Protein 4GVB (pdb70)

Foldseek 3Di:
DLCCCLVPVPQFFKKKFWAAPPVRHTDLVLLVCCARVNDPSWHQPSVVSIITHRPPCVVVSQVSSVVVVTGMDMDTD/DWAKKKFWFAPDDVTHGDQVLLVQLLVCPFDADVPVRIGTHNDGVRHDDPVSSQVSSVVRDNTGMDMGGDPVTD

Solvent-accessible surface area: 8112 Å² total; per-residue (Å²): 76,54,71,104,0,43,46,134,21,110,65,12,114,52,33,0,21,0,10,4,42,85,76,43,88,92,18,105,87,0,0,33,40,8,2,25,154,129,32,83,82,10,72,56,42,68,212,42,2,20,0,17,0,9,54,77,13,82,119,99,2,102,69,42,0,48,65,7,48,6,78,51,33,32,140,84,111,162,148,2,19,14,0,15,0,8,17,66,77,104,93,14,82,86,21,51,28,0,0,111,25,3,2,103,68,88,10,86,48,24,144,181,48,0,26,0,34,1,92,121,59,191,56,54,7,68,58,47,97,0,105,108,9,0,65,83,36,0,54,1,15,35,69,47,84,76,2,82,97,41,134

Structure (mmCIF, N/CA/C/O backbone):
data_4GVB
#
_entry.id   4GVB
#
_cell.length_a   44.419
_cell.length_b   44.419
_cell.length_c   155.648
_cell.angle_alpha   90.00
_cell.angle_beta   90.00
_cell.angle_gamma   120.00
#
_symmetry.space_group_name_H-M   'P 32 2 1'
#
loop_
_entity.id
_entity.type
_entity.pdbx_description
1 polymer 'KP6 killer toxin subunit alpha'
2 polymer 'KP6 killer toxin subunit beta'
3 water water
#
loop_
_atom_site.group_PDB
_atom_site.id
_atom_site.type_symbol
_atom_site.label_atom_id
_atom_site.label_alt_id
_atom_site.label_comp_id
_atom_site.label_asym_id
_atom_site.label_entity_id
_atom_site.label_seq_id
_atom_site.pdbx_PDB_ins_code
_atom_site.Cartn_x
_atom_site.Cartn_y
_atom_site.Cartn_z
_atom_site.occupancy
_atom_site.B_iso_or_equiv
_atom_site.auth_seq_id
_atom_site.auth_comp_id
_atom_site.auth_asym_id
_atom_site.auth_atom_id
_atom_site.pdbx_PDB_model_num
ATOM 1 N N . ASN A 1 1 ? 5.866 15.117 27.216 1.00 24.34 1 ASN A N 1
ATOM 2 C CA . ASN A 1 1 ? 5.776 15.906 28.454 1.00 20.84 1 ASN A CA 1
ATOM 3 C C . ASN A 1 1 ? 4.726 17.022 28.355 1.00 20.99 1 ASN A C 1
ATOM 4 O O . ASN A 1 1 ? 4.824 17.907 27.507 1.00 18.14 1 ASN A O 1
ATOM 9 N N . ASN A 1 2 ? 3.719 16.981 29.226 1.00 17.77 2 ASN A N 1
ATOM 10 C CA . ASN A 1 2 ? 2.588 17.892 29.109 1.00 17.00 2 ASN A CA 1
ATOM 11 C C . ASN A 1 2 ? 2.965 19.352 29.352 1.00 15.52 2 ASN A C 1
ATOM 12 O O . ASN A 1 2 ? 2.426 20.246 28.725 1.00 17.81 2 ASN A O 1
ATOM 17 N N . ALA A 1 3 ? 3.896 19.581 30.262 1.00 15.92 3 ALA A N 1
ATOM 18 C CA . ALA A 1 3 ? 4.284 20.929 30.649 1.00 15.25 3 ALA A CA 1
ATOM 19 C C . ALA A 1 3 ? 5.037 21.617 29.533 1.00 16.37 3 ALA A C 1
ATOM 20 O O . ALA A 1 3 ? 4.739 22.765 29.195 1.00 15.07 3 ALA A O 1
ATOM 22 N N . PHE A 1 4 ? 6.018 20.912 28.973 1.00 14.91 4 PHE A N 1
ATOM 23 C CA . PHE A 1 4 ? 6.801 21.455 27.868 1.00 13.86 4 PHE A CA 1
ATOM 24 C C . PHE A 1 4 ? 5.892 21.669 26.665 1.00 17.14 4 PHE A C 1
ATOM 25 O O . PHE A 1 4 ? 6.014 22.660 25.960 1.00 19.18 4 PHE A O 1
ATOM 33 N N . CYS A 1 5 ? 5.011 20.704 26.423 1.00 16.26 5 CYS A N 1
ATOM 34 C CA . CYS A 1 5 ? 4.143 20.755 25.245 1.00 14.64 5 CYS A CA 1
ATOM 35 C C . CYS A 1 5 ? 3.077 21.857 25.324 1.00 18.22 5 CYS A C 1
ATOM 36 O O . CYS A 1 5 ? 3.005 22.729 24.458 1.00 20.22 5 CYS A O 1
ATOM 39 N N . ALA A 1 6 ? 2.250 21.826 26.364 1.00 17.39 6 ALA A N 1
ATOM 40 C CA . ALA A 1 6 ? 1.219 22.854 26.526 1.00 16.47 6 ALA A CA 1
ATOM 41 C C . ALA A 1 6 ? 1.830 24.239 26.693 1.00 21.55 6 ALA A C 1
ATOM 42 O O . ALA A 1 6 ? 1.279 25.251 26.235 1.00 19.93 6 ALA A O 1
ATOM 44 N N . GLY A 1 7 ? 2.990 24.289 27.336 1.00 16.60 7 GLY A N 1
ATOM 45 C CA . GLY A 1 7 ? 3.615 25.555 27.657 1.00 19.47 7 GLY A CA 1
ATOM 46 C C . GLY A 1 7 ? 4.437 26.121 26.517 1.00 21.00 7 GLY A C 1
ATOM 47 O O . GLY A 1 7 ? 4.568 27.339 26.411 1.00 23.30 7 GLY A O 1
ATOM 48 N N . PHE A 1 8 ? 4.974 25.250 25.659 1.00 21.37 8 PHE A N 1
ATOM 49 C CA . PHE A 1 8 ? 5.975 25.678 24.673 1.00 20.45 8 PHE A CA 1
ATOM 50 C C . PHE A 1 8 ? 5.852 24.984 23.319 1.00 24.26 8 PHE A C 1
ATOM 51 O O . PHE A 1 8 ? 6.580 25.305 22.386 1.00 24.40 8 PHE A O 1
ATOM 59 N N . GLY A 1 9 ? 4.961 24.007 23.218 1.00 20.49 9 GLY A N 1
ATOM 60 C CA . GLY A 1 9 ? 4.871 23.219 22.003 1.00 20.36 9 GLY A CA 1
ATOM 61 C C . GLY A 1 9 ? 6.157 22.445 21.798 1.00 26.06 9 GLY A C 1
ATOM 62 O O . GLY A 1 9 ? 6.556 22.183 20.665 1.00 25.85 9 GLY A O 1
ATOM 63 N N . LEU A 1 10 ? 6.800 22.091 22.911 1.00 24.09 10 LEU A N 1
ATOM 64 C CA . LEU A 1 10 ? 8.018 21.284 22.897 1.00 24.37 10 LEU A CA 1
ATOM 65 C C . LEU A 1 10 ? 7.744 19.914 23.508 1.00 21.94 10 LEU A C 1
ATOM 66 O O . LEU A 1 10 ? 6.956 19.790 24.439 1.00 19.10 10 LEU A O 1
ATOM 71 N N . SER A 1 11 ? 8.396 18.879 22.988 1.00 20.90 11 SER A N 1
ATOM 72 C CA . SER A 1 11 ? 8.206 17.528 23.497 1.00 23.83 11 SER A CA 1
ATOM 73 C C . SER A 1 11 ? 6.761 17.057 23.364 1.00 23.49 11 SER A C 1
ATOM 74 O O . SER A 1 11 ? 6.302 16.248 24.155 1.00 22.20 11 SER A O 1
ATOM 77 N N . CYS A 1 12 ? 6.042 17.584 22.382 1.00 22.47 12 CYS A N 1
ATOM 78 C CA . CYS A 1 12 ? 4.750 17.021 22.037 1.00 21.43 12 CYS A CA 1
ATOM 79 C C . CYS A 1 12 ? 4.977 15.707 21.302 1.00 25.62 12 CYS A C 1
ATOM 80 O O . CYS A 1 12 ? 6.091 15.425 20.841 1.00 22.05 12 CYS A O 1
ATOM 83 N N . LYS A 1 13 ? 3.934 14.892 21.216 1.00 20.00 13 LYS A N 1
ATOM 84 C CA . LYS A 1 13 ? 4.036 13.602 20.555 1.00 23.17 13 LYS A CA 1
ATOM 85 C C . LYS A 1 13 ? 3.169 13.530 19.305 1.00 28.69 13 LYS A C 1
ATOM 86 O O . LYS A 1 13 ? 3.429 12.742 18.404 1.00 31.08 13 LYS A O 1
ATOM 92 N N . TRP A 1 14 ? 2.142 14.367 19.258 1.00 22.69 14 TRP A N 1
ATOM 93 C CA . TRP A 1 14 ? 1.209 14.359 18.144 1.00 24.32 14 TRP A CA 1
ATOM 94 C C . TRP A 1 14 ? 0.939 15.779 17.668 1.00 24.34 14 TRP A C 1
ATOM 95 O O . TRP A 1 14 ? 0.971 16.734 18.458 1.00 17.89 14 TRP A O 1
ATOM 106 N N . GLU A 1 15 ? 0.685 15.916 16.368 1.00 24.00 15 GLU A N 1
ATOM 107 C CA . GLU A 1 15 ? 0.351 17.195 15.771 1.00 22.76 15 GLU A CA 1
ATOM 108 C C . GLU A 1 15 ? -0.799 16.955 14.808 1.00 26.98 15 GLU A C 1
ATOM 109 O O . GLU A 1 15 ? -0.591 16.361 13.753 1.00 26.67 15 GLU A O 1
ATOM 115 N N . CYS A 1 16 ? -2.005 17.398 15.169 1.00 22.33 16 CYS A N 1
ATOM 116 C CA . CYS A 1 16 ? -3.211 16.999 14.433 1.00 20.77 16 CYS A CA 1
ATOM 117 C C . CYS A 1 16 ? -4.005 18.200 13.937 1.00 18.48 16 CYS A C 1
ATOM 118 O O . CYS A 1 16 ? -3.871 19.296 14.467 1.00 20.27 16 CYS A O 1
ATOM 121 N N . TRP A 1 17 ? -4.830 17.984 12.913 1.00 21.50 17 TRP A N 1
ATOM 122 C CA . TRP A 1 17 ? -5.692 19.042 12.392 1.00 19.33 17 TRP A CA 1
ATOM 123 C C . TRP A 1 17 ? -6.928 18.504 11.682 1.00 20.59 17 TRP A C 1
ATOM 124 O O . TRP A 1 17 ? -6.940 17.376 11.178 1.00 21.29 17 TRP A O 1
ATOM 135 N N . CYS A 1 18 ? -7.966 19.335 11.632 1.00 19.48 18 CYS A N 1
ATOM 136 C CA . CYS A 1 18 ? -9.175 19.001 10.889 1.00 19.32 18 CYS A CA 1
ATOM 137 C C . CYS A 1 18 ? -8.952 19.212 9.388 1.00 22.14 18 CYS A C 1
ATOM 138 O O . CYS A 1 18 ? -8.281 20.151 8.993 1.00 24.36 18 CYS A O 1
ATOM 141 N N . THR A 1 19 ? -9.520 18.331 8.567 1.00 23.78 19 THR A N 1
ATOM 142 C CA . THR A 1 19 ? -9.421 18.453 7.115 1.00 25.05 19 THR A CA 1
ATOM 143 C C . THR A 1 19 ? -10.781 18.392 6.430 1.00 21.59 19 THR A C 1
ATOM 144 O O . THR A 1 19 ? -11.645 17.618 6.812 1.00 25.51 19 THR A O 1
ATOM 148 N N . ALA A 1 20 ? -10.971 19.237 5.429 1.00 25.71 20 ALA A N 1
ATOM 149 C CA . ALA A 1 20 ? -12.202 19.223 4.646 1.00 25.75 20 ALA A CA 1
ATOM 150 C C . ALA A 1 20 ? -12.286 17.916 3.880 1.00 29.22 20 ALA A C 1
ATOM 151 O O . ALA A 1 20 ? -11.304 17.487 3.268 1.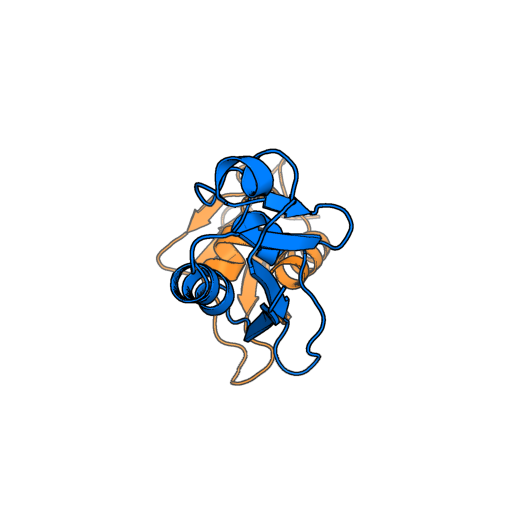00 33.93 20 ALA A O 1
ATOM 153 N N . HIS A 1 21 ? -13.436 17.254 3.927 1.00 24.61 21 HIS A N 1
ATOM 154 C CA . HIS A 1 21 ? -13.589 16.039 3.138 1.00 33.78 21 HIS A CA 1
ATOM 155 C C . HIS A 1 21 ? -13.444 16.375 1.642 1.00 34.53 21 HIS A C 1
ATOM 156 O O . HIS A 1 21 ? -13.675 17.512 1.230 1.00 32.32 21 HIS A O 1
ATOM 163 N N . GLY A 1 22 ? -13.030 15.398 0.840 1.00 37.86 22 GLY A N 1
ATOM 164 C CA . GLY A 1 22 ? -12.805 15.633 -0.576 1.00 36.19 22 GLY A CA 1
ATOM 165 C C . GLY A 1 22 ? -11.524 16.397 -0.875 1.00 41.31 22 GLY A C 1
ATOM 166 O O . GLY A 1 22 ? -10.548 15.816 -1.348 1.00 42.49 22 GLY A O 1
ATOM 167 N N . THR A 1 23 ? -11.521 17.700 -0.596 1.00 39.13 23 THR A N 1
ATOM 168 C CA . THR A 1 23 ? -10.359 18.544 -0.862 1.00 36.84 23 THR A CA 1
ATOM 169 C C . THR A 1 23 ? -9.158 18.217 0.017 1.00 38.08 23 THR A C 1
ATOM 170 O O . THR A 1 23 ? -8.012 18.405 -0.396 1.00 39.31 23 THR A O 1
ATOM 174 N N . GLY A 1 24 ? -9.420 17.752 1.235 1.00 35.05 24 GLY A N 1
ATOM 175 C CA . GLY A 1 24 ? -8.362 17.490 2.194 1.00 30.99 24 GLY A CA 1
ATOM 176 C C . GLY A 1 24 ? -7.723 18.774 2.667 1.00 30.39 24 GLY A C 1
ATOM 177 O O . GLY A 1 24 ? -6.710 18.760 3.365 1.00 31.87 24 GLY A O 1
ATOM 178 N N . ASN A 1 25 ? -8.308 19.898 2.283 1.00 29.98 25 ASN A N 1
ATOM 179 C CA . ASN A 1 25 ? -7.806 21.183 2.736 1.00 30.55 25 ASN A CA 1
ATOM 180 C C . ASN A 1 25 ? -7.828 21.273 4.259 1.00 30.50 25 ASN A C 1
ATOM 181 O O . ASN A 1 25 ? -8.756 20.773 4.915 1.00 28.34 25 ASN A O 1
ATOM 186 N N . GLU A 1 26 ? -6.803 21.906 4.822 1.00 28.40 26 GLU A N 1
ATOM 187 C CA . GLU A 1 26 ? -6.749 22.126 6.259 1.00 30.95 26 GLU A CA 1
ATOM 188 C C . GLU A 1 26 ? -7.781 23.177 6.677 1.00 24.01 26 GLU A C 1
ATOM 189 O O . GLU A 1 26 ? -7.993 24.162 5.974 1.00 28.97 26 GLU A O 1
ATOM 195 N N . LEU A 1 27 ? -8.431 22.963 7.818 1.00 25.12 27 LEU A N 1
ATOM 196 C CA . LEU A 1 27 ? -9.426 23.919 8.298 1.00 23.77 27 LEU A CA 1
ATOM 197 C C . LEU A 1 27 ? -9.045 24.480 9.665 1.00 27.75 27 LEU A C 1
ATOM 198 O O . LEU A 1 27 ? -9.469 23.961 10.708 1.00 23.51 27 LEU A O 1
ATOM 203 N N . ARG A 1 28 ? -8.267 25.560 9.651 1.00 25.31 28 ARG A N 1
ATOM 204 C CA . ARG A 1 28 ? -7.680 26.098 10.871 1.00 27.70 28 ARG A CA 1
ATOM 205 C C . ARG A 1 28 ? -8.719 26.548 11.899 1.00 25.34 28 ARG A C 1
ATOM 206 O O . ARG A 1 28 ? -8.522 26.353 13.096 1.00 20.67 28 ARG A O 1
ATOM 214 N N . TYR A 1 29 ? -9.822 27.130 11.438 1.00 25.37 29 TYR A N 1
ATOM 215 C CA . TYR A 1 29 ? -10.879 27.560 12.352 1.00 23.44 29 TYR A CA 1
ATOM 216 C C . TYR A 1 29 ? -11.500 26.388 13.102 1.00 19.58 29 TYR A C 1
ATOM 217 O O . TYR A 1 29 ? -11.872 26.513 14.265 1.00 23.38 29 TYR A O 1
ATOM 226 N N . ALA A 1 30 ? -11.628 25.256 12.426 1.00 18.55 30 ALA A N 1
ATOM 227 C CA . ALA A 1 30 ? -12.187 24.062 13.044 1.00 18.17 30 ALA A CA 1
ATOM 228 C C . ALA A 1 30 ? -11.167 23.453 14.014 1.00 20.64 30 ALA A C 1
ATOM 229 O O . ALA A 1 30 ? -11.508 23.025 15.119 1.00 15.95 30 ALA A O 1
ATOM 231 N N . THR A 1 31 ? -9.908 23.429 13.594 1.00 19.96 31 THR A N 1
ATOM 232 C CA . THR A 1 31 ? -8.827 22.962 14.463 1.00 18.98 31 THR A CA 1
ATOM 233 C C . THR A 1 31 ? -8.730 23.815 15.701 1.00 18.40 31 THR A C 1
ATOM 234 O O . THR A 1 31 ? -8.685 23.288 16.808 1.00 22.08 31 THR A O 1
ATOM 238 N N . ALA A 1 32 ? -8.680 25.133 15.518 1.00 16.76 32 ALA A N 1
ATOM 239 C CA . ALA A 1 32 ? -8.604 26.068 16.635 1.00 21.38 32 ALA A CA 1
ATOM 240 C C . ALA A 1 32 ? -9.688 25.818 17.668 1.00 19.62 32 ALA A C 1
ATOM 241 O O . ALA A 1 32 ? -9.419 25.858 18.857 1.00 17.05 32 ALA A O 1
ATOM 243 N N . ALA A 1 33 ? -10.916 25.601 17.200 1.00 18.37 33 ALA A N 1
ATOM 244 C CA . ALA A 1 33 ? -12.057 25.391 18.094 1.00 20.41 33 ALA A CA 1
ATOM 245 C C . ALA A 1 33 ? -11.964 24.121 18.925 1.00 17.46 33 ALA A C 1
ATOM 246 O O . ALA A 1 33 ? -12.701 23.951 19.912 1.00 17.27 33 ALA A O 1
ATOM 248 N N . GLY A 1 34 ? -11.086 23.213 18.501 1.00 15.19 34 GLY A N 1
ATOM 249 C CA . GLY A 1 34 ? -10.831 21.968 19.198 1.00 16.81 34 GLY A CA 1
ATOM 250 C C . GLY A 1 34 ? -9.484 21.937 19.905 1.00 15.12 34 GLY A C 1
ATOM 251 O O . GLY A 1 34 ? -9.019 20.876 20.283 1.00 16.08 34 GLY A O 1
ATOM 252 N N . CYS A 1 35 ? -8.885 23.099 20.129 1.00 15.72 35 CYS A N 1
ATOM 253 C CA . CYS A 1 35 ? -7.526 23.165 20.681 1.00 18.08 35 CYS A CA 1
ATOM 254 C C . CYS A 1 35 ? -7.317 24.308 21.684 1.00 19.69 35 CYS A C 1
ATOM 255 O O . CYS A 1 35 ? -8.179 25.170 21.870 1.00 20.43 35 CYS A O 1
ATOM 258 N N . GLY A 1 36 ? -6.156 24.316 22.328 1.00 16.58 36 GLY A N 1
ATOM 259 C CA . GLY A 1 36 ? -5.758 25.461 23.122 1.00 18.46 36 GLY A CA 1
ATOM 260 C C . GLY A 1 36 ? -6.605 25.551 24.361 1.00 20.43 36 GLY A C 1
ATOM 261 O O . GLY A 1 36 ? -6.651 24.599 25.138 1.00 16.75 36 GLY A O 1
ATOM 262 N N . ASP A 1 37 ? -7.267 26.691 24.551 1.00 23.68 37 ASP A N 1
ATOM 263 C CA . ASP A 1 37 ? -8.172 26.861 25.686 1.00 21.72 37 ASP A CA 1
ATOM 264 C C . ASP A 1 37 ? -9.234 25.758 25.704 1.00 21.58 37 ASP A C 1
ATOM 265 O O . ASP A 1 37 ? -9.808 25.452 26.751 1.00 21.86 37 ASP A O 1
ATOM 270 N N . HIS A 1 38 ? -9.496 25.160 24.544 1.00 21.76 38 HIS A N 1
ATOM 271 C CA . HIS A 1 38 ? -10.634 24.244 24.414 1.00 17.79 38 HIS A CA 1
ATOM 272 C C . HIS A 1 38 ? -10.263 22.811 24.713 1.00 18.20 38 HIS A C 1
ATOM 273 O O . HIS A 1 38 ? -11.137 21.956 24.859 1.00 19.83 38 HIS A O 1
ATOM 280 N N . LEU A 1 39 ? -8.963 22.538 24.802 1.00 17.57 39 LEU A N 1
ATOM 281 C CA . LEU A 1 39 ? -8.498 21.179 25.039 1.00 18.12 39 LEU A CA 1
ATOM 282 C C . LEU A 1 39 ? -7.352 21.193 26.042 1.00 19.61 39 LEU A C 1
ATOM 283 O O . LEU A 1 39 ? -6.237 21.629 25.742 1.00 15.84 39 LEU A O 1
ATOM 288 N N . SER A 1 40 ? -7.635 20.712 27.236 1.00 17.05 40 SER A N 1
ATOM 289 C CA . SER A 1 40 ? -6.635 20.690 28.304 1.00 21.24 40 SER A CA 1
ATOM 290 C C . SER A 1 40 ? -5.360 19.988 27.857 1.00 20.33 40 SER A C 1
ATOM 291 O O . SER A 1 40 ? -5.409 18.925 27.245 1.00 19.92 40 SER A O 1
ATOM 294 N N . LYS A 1 41 ? -4.222 20.610 28.158 1.00 23.00 41 LYS A N 1
ATOM 295 C CA . LYS A 1 41 ? -2.912 20.015 27.917 1.00 23.72 41 LYS A CA 1
ATOM 296 C C . LYS A 1 41 ? -2.469 20.179 26.465 1.00 19.63 41 LYS A C 1
ATOM 297 O O . LYS A 1 41 ? -1.371 19.772 26.096 1.00 18.68 41 LYS A O 1
ATOM 303 N N . SER A 1 42 ? -3.318 20.764 25.630 1.00 16.41 42 SER A N 1
ATOM 304 C CA . SER A 1 42 ? -2.959 20.913 24.228 1.00 16.07 42 SER A CA 1
ATOM 305 C C . SER A 1 42 ? -2.209 22.225 23.985 1.00 13.71 42 SER A C 1
ATOM 306 O O . SER A 1 42 ? -2.242 23.155 24.791 1.00 14.89 42 SER A O 1
ATOM 309 N N . TYR A 1 43 ? -1.532 22.286 22.851 1.00 16.74 43 TYR A N 1
ATOM 310 C CA . TYR A 1 43 ? -0.872 23.503 22.414 1.00 15.63 43 TYR A CA 1
ATOM 311 C C . TYR A 1 43 ? -1.386 23.844 21.024 1.00 19.80 43 TYR A C 1
ATOM 312 O O . TYR A 1 43 ? -1.275 23.022 20.105 1.00 20.23 43 TYR A O 1
ATOM 321 N N . TYR A 1 44 ? -1.970 25.033 20.868 1.00 21.55 44 TYR A N 1
ATOM 322 C CA . TYR A 1 44 ? -2.433 25.456 19.546 1.00 18.98 44 TYR A CA 1
ATOM 323 C C . TYR A 1 44 ? -1.398 26.306 18.804 1.00 22.09 44 TYR A C 1
ATOM 324 O O . TYR A 1 44 ? -1.193 27.475 19.119 1.00 23.74 44 TYR A O 1
ATOM 333 N N . ASP A 1 45 ? -0.766 25.701 17.812 1.00 21.30 45 ASP A N 1
ATOM 334 C CA . ASP A 1 45 ? 0.166 26.408 16.933 1.00 25.28 45 ASP A CA 1
ATOM 335 C C . ASP A 1 45 ? -0.638 27.258 15.956 1.00 26.51 45 ASP A C 1
ATOM 336 O O . ASP A 1 45 ? -1.013 26.777 14.893 1.00 28.01 45 ASP A O 1
ATOM 341 N N . ALA A 1 46 ? -0.907 28.513 16.316 1.00 24.19 46 ALA A N 1
ATOM 342 C CA . ALA A 1 46 ? -1.822 29.355 15.546 1.00 28.25 46 ALA A CA 1
ATOM 343 C C . ALA A 1 46 ? -1.283 29.641 14.151 1.00 39.32 46 ALA A C 1
ATOM 344 O O . ALA A 1 46 ? -2.045 29.931 13.222 1.00 37.12 46 ALA A O 1
ATOM 346 N N . ARG A 1 47 ? 0.035 29.552 14.015 1.00 37.41 47 ARG A N 1
ATOM 347 C CA . ARG A 1 47 ? 0.689 29.743 12.726 1.00 42.35 47 ARG A CA 1
ATOM 348 C C . ARG A 1 47 ? 0.306 28.632 11.747 1.00 40.38 47 ARG A C 1
ATOM 349 O O . ARG A 1 47 ? -0.405 28.871 10.762 1.00 40.11 47 ARG A O 1
ATOM 357 N N . ALA A 1 48 ? 0.772 27.418 12.017 1.00 36.69 48 ALA A N 1
ATOM 358 C CA . ALA A 1 48 ? 0.480 26.301 11.133 1.00 35.67 48 ALA A CA 1
ATOM 359 C C . ALA A 1 48 ? -0.982 25.887 11.246 1.00 33.82 48 ALA A C 1
ATOM 360 O O . ALA A 1 48 ? -1.461 25.077 10.459 1.00 30.64 48 ALA A O 1
ATOM 362 N N . GLY A 1 49 ? -1.676 26.453 12.228 1.00 32.05 49 GLY A N 1
ATOM 363 C CA . GLY A 1 49 ? -3.046 26.085 12.526 1.00 31.11 49 GLY A CA 1
ATOM 364 C C . GLY A 1 49 ? -3.218 24.616 12.883 1.00 28.62 49 GLY A C 1
ATOM 365 O O . GLY A 1 49 ? -4.185 23.999 12.446 1.00 24.99 49 GLY A O 1
ATOM 366 N N . HIS A 1 50 ? -2.286 24.066 13.669 1.00 25.18 50 HIS A N 1
ATOM 367 C CA . HIS A 1 50 ? -2.321 22.658 14.091 1.00 22.62 50 HIS A CA 1
ATOM 368 C C . HIS A 1 50 ? -2.473 22.535 15.608 1.00 21.02 50 HIS A C 1
ATOM 369 O O . HIS A 1 50 ? -2.182 23.488 16.344 1.00 20.21 50 HIS A O 1
ATOM 376 N N . CYS A 1 51 ? -2.937 21.371 16.064 1.00 17.69 51 CYS A N 1
ATOM 377 C CA . CYS A 1 51 ? -3.115 21.117 17.494 1.00 21.00 51 CYS A CA 1
ATOM 378 C C . CYS A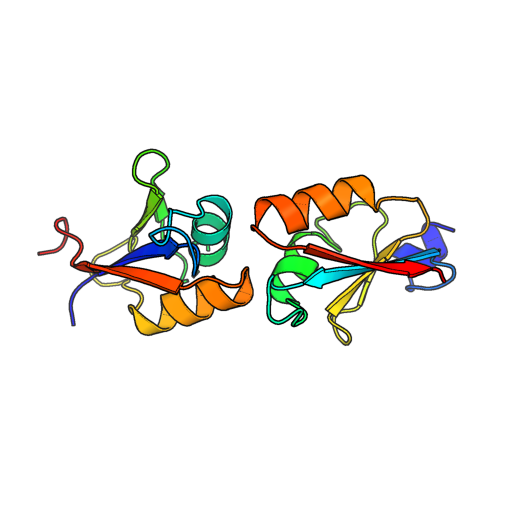 1 51 ? -2.146 20.054 17.983 1.00 18.84 51 CYS A C 1
ATOM 379 O O . CYS A 1 51 ? -2.159 18.923 17.502 1.00 17.98 51 CYS A O 1
ATOM 382 N N . LEU A 1 52 ? -1.336 20.427 18.968 1.00 19.74 52 LEU A N 1
ATOM 383 C CA . LEU A 1 52 ? -0.295 19.554 19.482 1.00 19.22 52 LEU A CA 1
ATOM 384 C C . LEU A 1 52 ? -0.622 19.087 20.896 1.00 19.85 52 LEU A C 1
ATOM 385 O O . LEU A 1 52 ? -1.273 19.796 21.658 1.00 16.54 52 LEU A O 1
ATOM 390 N N . PHE A 1 53 ? -0.203 17.868 21.220 1.00 18.33 53 PHE A N 1
ATOM 391 C CA . PHE A 1 53 ? -0.315 17.350 22.566 1.00 17.93 53 PHE A CA 1
ATOM 392 C C . PHE A 1 53 ? 0.652 16.189 22.841 1.00 18.23 53 PHE A C 1
ATOM 393 O O . PHE A 1 53 ? 1.121 15.492 21.921 1.00 20.54 53 PHE A O 1
ATOM 401 N N . SER A 1 54 ? 0.938 15.992 24.119 1.00 17.38 54 SER A N 1
ATOM 402 C CA . SER A 1 54 ? 1.827 14.915 24.541 1.00 18.66 54 SER A CA 1
ATOM 403 C C . SER A 1 54 ? 0.991 13.682 24.855 1.00 19.63 54 SER A C 1
ATOM 404 O O . SER A 1 54 ? 1.212 12.609 24.303 1.00 24.39 54 SER A O 1
ATOM 407 N N . ASP A 1 55 ? 0.016 13.833 25.742 1.00 21.25 55 ASP A N 1
ATOM 408 C CA . ASP A 1 55 ? -0.929 12.753 25.965 1.00 21.29 55 ASP A CA 1
ATOM 409 C C . ASP A 1 55 ? -1.636 12.463 24.639 1.00 22.57 55 ASP A C 1
ATOM 410 O O . ASP A 1 55 ? -1.756 13.339 23.784 1.00 17.34 55 ASP A O 1
ATOM 415 N N . ASP A 1 56 ? -2.094 11.233 24.463 1.00 20.64 56 ASP A N 1
ATOM 416 C CA . ASP A 1 56 ? -2.721 10.852 23.205 1.00 21.16 56 ASP A CA 1
ATOM 417 C C . ASP A 1 56 ? -4.176 11.302 23.171 1.00 19.65 56 ASP A C 1
ATOM 418 O O . ASP A 1 56 ? -5.077 10.550 23.539 1.00 22.38 56 ASP A O 1
ATOM 423 N N . LEU A 1 57 ? -4.397 12.532 22.728 1.00 20.79 57 LEU A N 1
ATOM 424 C CA . LEU A 1 57 ? -5.737 13.101 22.674 1.00 21.13 57 LEU A CA 1
ATOM 425 C C . LEU A 1 57 ? -6.343 12.960 21.276 1.00 18.65 57 LEU A C 1
ATOM 426 O O . LEU A 1 57 ? -7.316 13.644 20.939 1.00 17.63 57 LEU A O 1
ATOM 431 N N . ARG A 1 58 ? -5.761 12.087 20.459 1.00 20.93 58 ARG A N 1
ATOM 432 C CA . ARG A 1 58 ? -6.220 11.913 19.078 1.00 23.95 58 ARG A CA 1
ATOM 433 C C . ARG A 1 58 ? -7.706 11.555 18.972 1.00 22.34 58 ARG A C 1
ATOM 434 O O . ARG A 1 58 ? -8.439 12.087 18.118 1.00 21.03 58 ARG A O 1
ATOM 442 N N . ASN A 1 59 ? -8.163 10.648 19.822 1.00 20.18 59 ASN A N 1
ATOM 443 C CA . ASN A 1 59 ? -9.551 10.208 19.741 1.00 24.06 59 ASN A CA 1
ATOM 444 C C . ASN A 1 59 ? -10.511 11.342 20.051 1.00 24.02 59 ASN A C 1
ATOM 445 O O . ASN A 1 59 ? -11.492 11.559 19.331 1.00 23.48 59 ASN A O 1
ATOM 450 N N . GLN A 1 60 ? -10.242 12.041 21.151 1.00 21.80 60 GLN A N 1
ATOM 451 C CA . GLN A 1 60 ? -11.026 13.202 21.537 1.00 18.47 60 GLN A CA 1
ATOM 452 C C . GLN A 1 60 ? -11.021 14.242 20.421 1.00 18.80 60 GLN A C 1
ATOM 453 O O . GLN A 1 60 ? -12.075 14.714 20.002 1.00 17.98 60 GLN A O 1
ATOM 459 N N . PHE A 1 61 ? -9.836 14.608 19.937 1.00 17.93 61 PHE A N 1
ATOM 460 C CA . PHE A 1 61 ? -9.755 15.620 18.899 1.00 20.00 61 PHE A CA 1
ATOM 461 C C . PHE A 1 61 ? -10.532 15.179 17.662 1.00 18.03 61 PHE A C 1
ATOM 462 O O . PHE A 1 61 ? -11.212 15.986 17.001 1.00 18.82 61 PHE A O 1
ATOM 470 N N . TYR A 1 62 ? -10.451 13.889 17.361 1.00 17.50 62 TYR A N 1
ATOM 471 C CA . TYR A 1 62 ? -11.173 13.339 16.221 1.00 21.72 62 TYR A CA 1
ATOM 472 C C . TYR A 1 62 ? -12.668 13.571 16.338 1.00 20.96 62 TYR A C 1
ATOM 473 O O . TYR A 1 62 ? -13.347 13.823 15.337 1.00 25.69 62 TYR A O 1
ATOM 482 N N . SER A 1 63 ? -13.192 13.448 17.552 1.00 20.71 63 SER A N 1
ATOM 483 C CA . SER A 1 63 ? -14.627 13.587 17.751 1.00 19.31 63 SER A CA 1
ATOM 484 C C . SER A 1 63 ? -15.044 15.006 17.424 1.00 20.09 63 SER A C 1
ATOM 485 O O . SER A 1 63 ? -16.152 15.237 16.943 1.00 17.45 63 SER A O 1
ATOM 488 N N . HIS A 1 64 ? -14.150 15.961 17.667 1.00 16.78 64 HIS A N 1
ATOM 489 C CA . HIS A 1 64 ? -14.437 17.344 17.319 1.00 19.40 64 HIS A CA 1
ATOM 490 C C . HIS A 1 64 ? -14.432 17.539 15.800 1.00 19.33 64 HIS A C 1
ATOM 491 O O . HIS A 1 64 ? -15.413 18.040 15.235 1.00 17.29 64 HIS A O 1
ATOM 498 N N . CYS A 1 65 ? -13.346 17.145 15.131 1.00 19.02 65 CYS A N 1
ATOM 499 C CA . CYS A 1 65 ? -13.295 17.286 13.672 1.00 18.64 65 CYS A CA 1
ATOM 500 C C . CYS A 1 65 ? -14.495 16.595 13.050 1.00 19.56 65 CYS A C 1
ATOM 501 O O . CYS A 1 65 ? -15.141 17.149 12.158 1.00 19.84 65 CYS A O 1
ATOM 504 N N . SER A 1 66 ? -14.787 15.389 13.529 1.00 19.95 66 SER A N 1
ATOM 505 C CA . SER A 1 66 ? -15.897 14.594 13.015 1.00 22.40 66 SER A CA 1
ATOM 506 C C . SER A 1 66 ? -17.278 15.209 13.285 1.00 24.64 66 SER A C 1
ATOM 507 O O . SER A 1 66 ? -18.193 15.075 12.458 1.00 21.39 66 SER A O 1
ATOM 510 N N . SER A 1 67 ? -17.430 15.879 14.428 1.00 19.91 67 SER A N 1
ATOM 511 C CA . SER A 1 67 ? -18.685 16.572 14.742 1.00 22.06 67 SER A CA 1
ATOM 512 C C . SER A 1 67 ? -18.984 17.674 13.722 1.00 22.58 67 SER A C 1
ATOM 513 O O . SER A 1 67 ? -20.155 18.038 13.485 1.00 21.80 67 SER A O 1
ATOM 516 N N . LEU A 1 68 ? -17.921 18.195 13.112 1.00 17.72 68 LEU A N 1
ATOM 517 C CA . LEU A 1 68 ? -18.031 19.254 12.106 1.00 20.99 68 LEU A CA 1
ATOM 518 C C . LEU A 1 68 ? -17.989 18.716 10.673 1.00 17.73 68 LEU A C 1
ATOM 519 O O . LEU A 1 68 ? -17.739 19.466 9.734 1.00 19.24 68 LEU A O 1
ATOM 524 N N . ASN A 1 69 ? -18.252 17.422 10.530 1.00 17.14 69 ASN A N 1
ATOM 525 C CA . ASN A 1 69 ? -18.267 16.751 9.231 1.00 21.22 69 ASN A CA 1
ATOM 526 C C . ASN A 1 69 ? -16.906 16.736 8.557 1.00 24.15 69 ASN A C 1
ATOM 527 O O . ASN A 1 69 ? -16.814 16.689 7.329 1.00 22.50 69 ASN A O 1
ATOM 532 N N . ASN A 1 70 ? -15.843 16.766 9.356 1.00 19.95 70 ASN A N 1
ATOM 533 C CA . ASN A 1 70 ? -14.497 16.788 8.792 1.00 21.77 70 ASN A CA 1
ATOM 534 C C . ASN A 1 70 ? -13.726 15.500 9.054 1.00 24.97 70 ASN A C 1
ATOM 535 O O . ASN A 1 70 ? -14.137 14.657 9.851 1.00 20.99 70 ASN A O 1
ATOM 540 N N . ASN A 1 71 ? -12.595 15.360 8.374 1.00 24.53 71 ASN A N 1
ATOM 541 C CA . ASN A 1 71 ? -11.659 14.288 8.689 1.00 27.34 71 ASN A CA 1
ATOM 542 C C . ASN A 1 71 ? -10.565 14.814 9.617 1.00 25.40 71 ASN A C 1
ATOM 543 O O . ASN A 1 71 ? -10.557 15.999 9.973 1.00 26.15 71 ASN A O 1
ATOM 548 N N . MET A 1 72 ? -9.643 13.943 10.020 1.00 22.57 72 MET A N 1
ATOM 549 C CA . MET A 1 72 ? -8.510 14.399 10.821 1.00 22.82 72 MET A CA 1
ATOM 550 C C . MET A 1 72 ? -7.198 13.841 10.279 1.00 24.46 72 MET A C 1
ATOM 551 O O . MET A 1 72 ? -7.118 12.675 9.919 1.00 24.52 72 MET A O 1
ATOM 556 N N . SER A 1 73 ? -6.183 14.694 10.209 1.00 26.52 73 SER A N 1
ATOM 557 C CA . SER A 1 73 ? -4.824 14.239 9.953 1.00 29.43 73 SER A CA 1
ATOM 558 C C . SER A 1 73 ? -3.957 14.454 11.185 1.00 26.17 73 SER A C 1
ATOM 559 O O . SER A 1 73 ? -4.081 15.469 11.878 1.00 23.63 73 SER A O 1
ATOM 562 N N . CYS A 1 74 ? -3.078 13.490 11.443 1.00 29.44 74 CYS A N 1
ATOM 563 C CA . CYS A 1 74 ? -2.127 13.575 12.549 1.00 30.14 74 CYS A CA 1
ATOM 564 C C . CYS A 1 74 ? -0.727 13.178 12.083 1.00 34.38 74 CYS A C 1
ATOM 565 O O . CYS A 1 74 ? -0.578 12.265 11.279 1.00 31.89 74 CYS A O 1
ATOM 568 N N . ARG A 1 75 ? 0.287 13.873 12.593 1.00 35.82 75 ARG A N 1
ATOM 569 C CA . ARG A 1 75 ? 1.673 13.451 12.445 1.00 37.53 75 ARG A CA 1
ATOM 570 C C . ARG A 1 75 ? 2.215 13.070 13.825 1.00 37.59 75 ARG A C 1
ATOM 571 O O . ARG A 1 75 ? 1.883 13.701 14.829 1.00 35.45 75 ARG A O 1
ATOM 579 N N . SER A 1 76 ? 3.035 12.026 13.870 1.00 39.50 76 SER A N 1
ATOM 580 C CA . SER A 1 76 ? 3.737 11.633 15.088 1.00 37.33 76 SER A CA 1
ATOM 581 C C . SER A 1 76 ? 5.010 12.474 15.229 1.00 38.04 76 SER A C 1
ATOM 582 O O . SER A 1 76 ? 5.710 12.699 14.250 1.00 37.39 76 SER A O 1
ATOM 585 N N . LEU A 1 77 ? 5.316 12.947 16.436 1.00 37.04 77 LEU A N 1
ATOM 586 C CA . LEU A 1 77 ? 6.491 13.802 16.618 1.00 34.59 77 LEU A CA 1
ATOM 587 C C . LEU A 1 77 ? 7.607 13.094 17.389 1.00 36.79 77 LEU A C 1
ATOM 588 O O . LEU A 1 77 ? 7.389 12.025 17.962 1.00 38.62 77 LEU A O 1
ATOM 593 N N . PRO B 2 4 ? -31.790 45.815 1.602 1.00 46.64 4 PRO B N 1
ATOM 594 C CA . PRO B 2 4 ? -31.249 44.583 2.192 1.00 52.56 4 PRO B CA 1
ATOM 595 C C . PRO B 2 4 ? -32.064 44.114 3.400 1.00 55.48 4 PRO B C 1
ATOM 596 O O . PRO B 2 4 ? -32.240 44.870 4.361 1.00 54.84 4 PRO B O 1
ATOM 600 N N . ARG B 2 5 ? -32.552 42.876 3.340 1.00 48.37 5 ARG B N 1
ATOM 601 C CA . ARG B 2 5 ? -33.412 42.329 4.382 1.00 45.17 5 ARG B CA 1
ATOM 602 C C . ARG B 2 5 ? -32.722 41.208 5.133 1.00 41.95 5 ARG B C 1
ATOM 603 O O . ARG B 2 5 ? -31.695 40.690 4.700 1.00 44.01 5 ARG B O 1
ATOM 611 N N . PRO B 2 6 ? -33.293 40.818 6.271 1.00 40.80 6 PRO B N 1
ATOM 612 C CA . PRO B 2 6 ? -32.642 39.774 7.062 1.00 39.76 6 PRO B CA 1
ATOM 613 C C . PRO B 2 6 ? -32.788 38.396 6.426 1.00 31.92 6 PRO B C 1
ATOM 614 O O . PRO B 2 6 ? -33.838 38.063 5.875 1.00 32.15 6 PRO B O 1
ATOM 618 N N . VAL B 2 7 ? -31.724 37.607 6.514 1.00 30.75 7 VAL B N 1
ATOM 619 C CA . VAL B 2 7 ? -31.698 36.260 5.956 1.00 27.00 7 VAL B CA 1
ATOM 620 C C . VAL B 2 7 ? -31.496 35.252 7.086 1.00 24.51 7 VAL B C 1
ATOM 621 O O . VAL B 2 7 ? -30.967 35.597 8.150 1.00 28.39 7 VAL B O 1
ATOM 625 N N . MET B 2 8 ? -31.945 34.018 6.884 1.00 21.51 8 MET B N 1
ATOM 626 C CA . MET B 2 8 ? -31.631 32.932 7.808 1.00 22.43 8 MET B CA 1
ATOM 627 C C . MET B 2 8 ? -30.973 31.804 7.009 1.00 22.69 8 MET B C 1
ATOM 628 O O . MET B 2 8 ? -31.392 31.508 5.898 1.00 20.06 8 MET B O 1
ATOM 633 N N . CYS B 2 9 ? -29.938 31.189 7.575 1.00 20.22 9 CYS B N 1
ATOM 634 C CA . CYS B 2 9 ? -29.122 30.246 6.831 1.00 20.11 9 CYS B CA 1
ATOM 635 C C . CYS B 2 9 ? -28.748 29.010 7.626 1.00 18.22 9 CYS B C 1
ATOM 636 O O . CYS B 2 9 ? -28.653 29.047 8.856 1.00 18.76 9 CYS B O 1
ATOM 639 N N . GLN B 2 10 ? -28.554 27.914 6.900 1.00 18.18 10 GLN B N 1
ATOM 640 C CA . GLN B 2 10 ? -28.003 26.681 7.435 1.00 17.28 10 GLN B CA 1
ATOM 641 C C . GLN B 2 10 ? -26.733 26.380 6.658 1.00 20.51 10 GLN B C 1
ATOM 642 O O . GLN B 2 10 ? -26.642 26.683 5.470 1.00 18.70 10 GLN B O 1
ATOM 648 N N . CYS B 2 11 ? -25.751 25.779 7.323 1.00 18.94 11 CYS B N 1
ATOM 649 C CA . CYS B 2 11 ? -24.652 25.115 6.624 1.00 18.53 11 CYS B CA 1
ATOM 650 C C . CYS B 2 11 ? -25.139 23.739 6.207 1.00 17.20 11 CYS B C 1
ATOM 651 O O . CYS B 2 11 ? -25.824 23.071 6.973 1.00 22.53 11 CYS B O 1
ATOM 654 N N . VAL B 2 12 ? -24.798 23.316 4.993 1.00 16.17 12 VAL B N 1
ATOM 655 C CA . VAL B 2 12 ? -25.267 22.045 4.472 1.00 20.03 12 VAL B CA 1
ATOM 656 C C . VAL B 2 12 ? -24.137 21.293 3.775 1.00 21.31 12 VAL B C 1
ATOM 657 O O . VAL B 2 12 ? -23.167 21.896 3.310 1.00 23.19 12 VAL B O 1
ATOM 661 N N . ASP B 2 13 ? -24.277 19.977 3.701 1.00 23.93 13 ASP B N 1
ATOM 662 C CA . ASP B 2 13 ? -23.281 19.149 3.046 1.00 28.81 13 ASP B CA 1
ATOM 663 C C . ASP B 2 13 ? -23.262 19.420 1.544 1.00 34.61 13 ASP B C 1
ATOM 664 O O . ASP B 2 13 ? -24.292 19.709 0.927 1.00 31.38 13 ASP B O 1
ATOM 669 N N . THR B 2 14 ? -22.077 19.337 0.961 1.00 32.48 14 THR B N 1
ATOM 670 C CA . THR B 2 14 ? -21.929 19.574 -0.464 1.00 39.88 14 THR B CA 1
ATOM 671 C C . THR B 2 14 ? -22.205 18.282 -1.232 1.00 41.65 14 THR B C 1
ATOM 672 O O . THR B 2 14 ? -21.807 18.148 -2.378 1.00 43.47 14 THR B O 1
ATOM 676 N N . THR B 2 15 ? -22.883 17.332 -0.588 1.00 46.38 15 THR B N 1
ATOM 677 C CA . THR B 2 15 ? -23.227 16.057 -1.215 1.00 47.83 15 THR B CA 1
ATOM 678 C C . THR B 2 15 ? -24.729 15.784 -1.133 1.00 58.30 15 THR B C 1
ATOM 679 O O . THR B 2 15 ? -25.555 16.650 -1.438 1.00 54.92 15 THR B O 1
ATOM 683 N N . ASN B 2 16 ? -25.065 14.566 -0.707 1.00 65.37 16 ASN B N 1
ATOM 684 C CA . ASN B 2 16 ? -26.452 14.084 -0.646 1.00 63.94 16 ASN B CA 1
ATOM 685 C C . ASN B 2 16 ? -27.530 15.139 -0.359 1.00 62.49 16 ASN B C 1
ATOM 686 O O . ASN B 2 16 ? -27.846 15.422 0.799 1.00 59.50 16 ASN B O 1
ATOM 691 N N . GLY B 2 17 ? -28.099 15.700 -1.427 1.00 65.67 17 GLY B N 1
ATOM 692 C CA . GLY B 2 17 ? -29.141 16.711 -1.319 1.00 62.10 17 GLY B CA 1
ATOM 69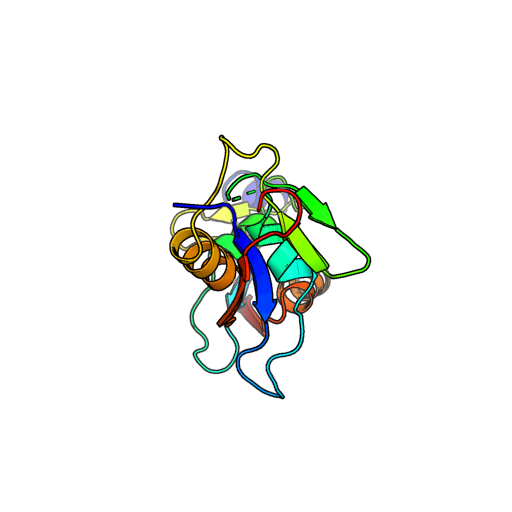3 C C . GLY B 2 17 ? -28.700 17.962 -0.582 1.00 55.13 17 GLY B C 1
ATOM 694 O O . GLY B 2 17 ? -29.355 19.009 -0.648 1.00 54.25 17 GLY B O 1
ATOM 695 N N . GLY B 2 18 ? -27.572 17.854 0.113 1.00 51.23 18 GLY B N 1
ATOM 696 C CA . GLY B 2 18 ? -27.092 18.930 0.952 1.00 41.20 18 GLY B CA 1
ATOM 697 C C . GLY B 2 18 ? -27.862 18.943 2.254 1.00 37.55 18 GLY B C 1
ATOM 698 O O . GLY B 2 18 ? -28.636 19.863 2.523 1.00 33.80 18 GLY B O 1
ATOM 699 N N . VAL B 2 19 ? -27.650 17.917 3.072 1.00 37.27 19 VAL B N 1
ATOM 700 C CA . VAL B 2 19 ? -28.345 17.826 4.353 1.00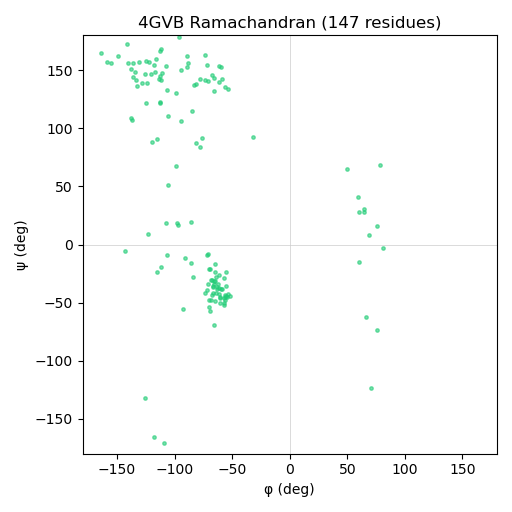 34.76 19 VAL B CA 1
ATOM 701 C C . VAL B 2 19 ? -27.795 18.871 5.342 1.00 30.35 19 VAL B C 1
ATOM 702 O O . VAL B 2 19 ? -26.656 19.320 5.198 1.00 29.13 19 VAL B O 1
ATOM 706 N N . ARG B 2 20 ? -28.618 19.282 6.308 1.00 28.63 20 ARG B N 1
ATOM 707 C CA . ARG B 2 20 ? -28.204 20.206 7.369 1.00 27.98 20 ARG B CA 1
ATOM 708 C C . ARG B 2 20 ? -26.990 19.652 8.102 1.00 23.12 20 ARG B C 1
ATOM 709 O O . ARG B 2 20 ? -26.979 18.478 8.440 1.00 20.50 20 ARG B O 1
ATOM 717 N N . LEU B 2 21 ? -25.989 20.489 8.364 1.00 22.30 21 LEU B N 1
ATOM 718 C CA . LEU B 2 21 ? -24.868 20.078 9.216 1.00 20.25 21 LEU B CA 1
ATOM 719 C C . LEU B 2 21 ? -24.926 20.954 10.442 1.00 19.04 21 LEU B C 1
ATOM 720 O O . LEU B 2 21 ? -24.361 22.048 10.463 1.00 18.45 21 LEU B O 1
ATOM 725 N N . ASP B 2 22 ? -25.639 20.489 11.462 1.00 25.01 22 ASP B N 1
ATOM 726 C CA . ASP B 2 22 ? -26.016 21.354 12.574 1.00 22.91 22 ASP B CA 1
ATOM 727 C C . ASP B 2 22 ? -24.839 21.959 13.359 1.00 19.41 22 ASP B C 1
ATOM 728 O O . ASP B 2 22 ? -24.823 23.140 13.649 1.00 21.33 22 ASP B O 1
ATOM 733 N N . ALA B 2 23 ? -23.845 21.148 13.690 1.00 21.52 23 ALA B N 1
ATOM 734 C CA . ALA B 2 23 ? -22.718 21.639 14.472 1.00 20.38 23 ALA B CA 1
ATOM 735 C C . ALA B 2 23 ? -21.907 22.673 13.691 1.00 20.39 23 ALA B C 1
ATOM 736 O O . ALA B 2 23 ? -21.319 23.604 14.266 1.00 18.04 23 ALA B O 1
ATOM 738 N N . VAL B 2 24 ? -21.885 22.509 12.375 1.00 20.80 24 VAL B N 1
ATOM 739 C CA . VAL B 2 24 ? -21.220 23.466 11.497 1.00 18.00 24 VAL B CA 1
ATOM 740 C C . VAL B 2 24 ? -21.999 24.782 11.502 1.00 15.61 24 VAL B C 1
ATOM 741 O O . VAL B 2 24 ? -21.432 25.869 11.651 1.00 15.77 24 VAL B O 1
ATOM 745 N N . THR B 2 25 ? -23.319 24.684 11.334 1.00 17.79 25 THR B N 1
ATOM 746 C CA . THR B 2 25 ? -24.167 25.862 11.436 1.00 14.16 25 THR B CA 1
ATOM 747 C C . THR B 2 25 ? -23.982 26.561 12.797 1.00 16.69 25 THR B C 1
ATOM 748 O O . THR B 2 25 ? -23.835 27.780 12.851 1.00 16.59 25 THR B O 1
ATOM 752 N N . ARG B 2 26 ? -24.021 25.784 13.881 1.00 16.50 26 ARG B N 1
ATOM 753 C CA . ARG B 2 26 ? -23.826 26.329 15.221 1.00 19.95 26 ARG B CA 1
ATOM 754 C C . ARG B 2 26 ? -22.495 27.094 15.326 1.00 20.64 26 ARG B C 1
ATOM 755 O O . ARG B 2 26 ? -22.426 28.191 15.888 1.00 18.69 26 ARG B O 1
ATOM 763 N N . ALA B 2 27 ? -21.436 26.515 14.772 1.00 22.41 27 ALA B N 1
ATOM 764 C CA . ALA B 2 27 ? -20.117 27.144 14.856 1.00 22.18 27 ALA B CA 1
ATOM 765 C C . ALA B 2 27 ? -20.089 28.434 14.049 1.00 23.25 27 ALA B C 1
ATOM 766 O O . ALA B 2 27 ? -19.572 29.453 14.494 1.00 22.87 27 ALA B O 1
ATOM 768 N N . ALA B 2 28 ? -20.669 28.391 12.855 1.00 18.69 28 ALA B N 1
ATOM 769 C CA . ALA B 2 28 ? -20.687 29.557 11.981 1.00 22.88 28 ALA B CA 1
ATOM 770 C C . ALA B 2 28 ? -21.526 30.682 12.566 1.00 21.92 28 ALA B C 1
ATOM 771 O O . ALA B 2 28 ? -21.192 31.856 12.415 1.00 25.62 28 ALA B O 1
ATOM 773 N N . CYS B 2 29 ? -22.618 30.303 13.229 1.00 23.48 29 CYS B N 1
ATOM 774 C CA . CYS B 2 29 ? -23.583 31.260 13.774 1.00 25.78 29 CYS B CA 1
ATOM 775 C C . CYS B 2 29 ? -23.035 32.082 14.946 1.00 30.74 29 CYS B C 1
ATOM 776 O O . CYS B 2 29 ? -23.433 33.229 15.133 1.00 33.73 29 CYS B O 1
ATOM 779 N N . SER B 2 30 ? -22.126 31.511 15.730 1.00 30.16 30 SER B N 1
ATOM 780 C CA . SER B 2 30 ? -21.522 32.263 16.833 1.00 36.17 30 SER B CA 1
ATOM 781 C C . SER B 2 30 ? -20.146 32.835 16.464 1.00 38.23 30 SER B C 1
ATOM 782 O O . SER B 2 30 ? -20.004 33.601 15.507 1.00 41.29 30 SER B O 1
ATOM 785 N N . ILE B 2 35 ? -20.327 36.803 12.598 1.00 41.99 35 ILE B N 1
ATOM 786 C CA . ILE B 2 35 ? -21.741 36.543 12.348 1.00 40.26 35 ILE B CA 1
ATOM 787 C C . ILE B 2 35 ? -22.588 36.915 13.569 1.00 39.90 35 ILE B C 1
ATOM 788 O O . ILE B 2 35 ? -23.462 37.782 13.493 1.00 39.72 35 ILE B O 1
ATOM 793 N N . ASP B 2 36 ? -22.336 36.233 14.679 1.00 39.35 36 ASP B N 1
ATOM 794 C CA . ASP B 2 36 ? -23.001 3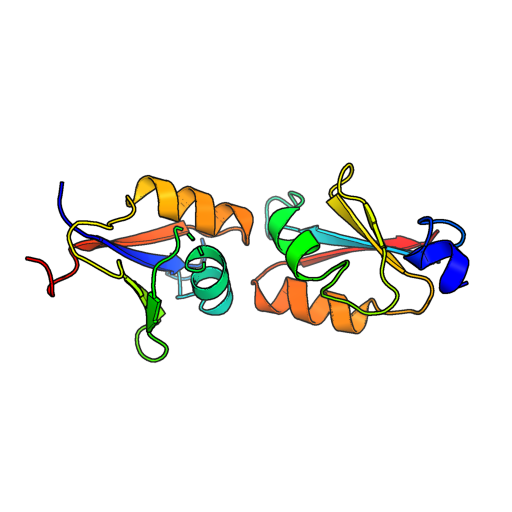6.536 15.941 1.00 43.50 36 ASP B CA 1
ATOM 795 C C . ASP B 2 36 ? -24.532 36.650 15.817 1.00 40.12 36 ASP B C 1
ATOM 796 O O . ASP B 2 36 ? -25.107 37.723 16.022 1.00 41.18 36 ASP B O 1
ATOM 801 N N . GLY B 2 37 ? -25.184 35.540 15.476 1.00 35.27 37 GLY B N 1
ATOM 802 C CA . GLY B 2 37 ? -26.636 35.486 15.439 1.00 32.32 37 GLY B CA 1
ATOM 803 C C . GLY B 2 37 ? -27.125 34.471 16.448 1.00 33.04 37 GLY B C 1
ATOM 804 O O . GLY B 2 37 ? -26.360 34.044 17.310 1.00 30.27 37 GLY B O 1
ATOM 805 N N . TYR B 2 38 ? -28.385 34.061 16.363 1.00 29.36 38 TYR B N 1
ATOM 806 C CA . TYR B 2 38 ? -28.811 32.984 17.250 1.00 33.55 38 TYR B CA 1
ATOM 807 C C . TYR B 2 38 ? -29.243 31.741 16.491 1.00 30.41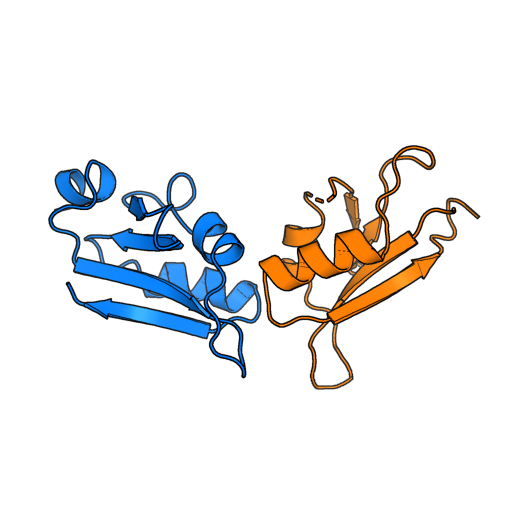 38 TYR B C 1
ATOM 808 O O . TYR B 2 38 ? -29.776 31.828 15.375 1.00 30.56 38 TYR B O 1
ATOM 817 N N . TYR B 2 39 ? -29.009 30.589 17.111 1.00 31.32 39 TYR B N 1
ATOM 818 C CA . TYR B 2 39 ? -29.224 29.302 16.480 1.00 30.1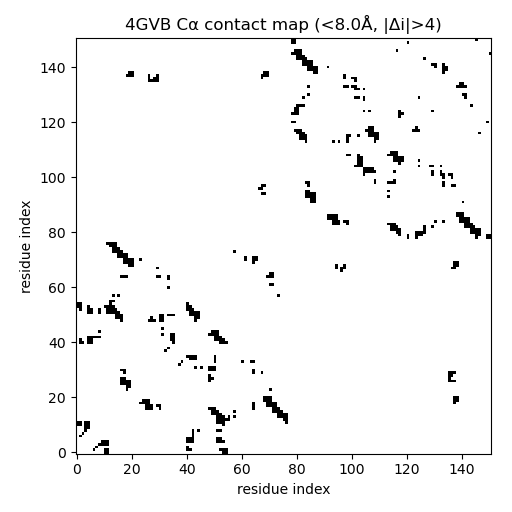8 39 TYR B CA 1
ATOM 819 C C . TYR B 2 39 ? -30.461 28.612 17.029 1.00 33.14 39 TYR B C 1
ATOM 820 O O . TYR B 2 39 ? -30.642 28.533 18.234 1.00 34.78 39 TYR B O 1
ATOM 829 N N . THR B 2 40 ? -31.303 28.088 16.143 1.00 33.74 40 THR B N 1
ATOM 830 C CA . THR B 2 40 ? -32.523 27.411 16.573 1.00 33.41 40 THR B CA 1
ATOM 831 C C . THR B 2 40 ? -32.412 25.906 16.427 1.00 35.05 40 THR B C 1
ATOM 832 O O . THR B 2 40 ? -32.396 25.382 15.316 1.00 39.13 40 THR B O 1
ATOM 836 N N . GLU B 2 41 ? -32.349 25.208 17.555 1.00 38.85 41 GLU B N 1
ATOM 837 C CA . GLU B 2 41 ? -32.079 23.773 17.552 1.00 36.40 41 GLU B CA 1
ATOM 838 C C . GLU B 2 41 ? -33.004 22.926 16.660 1.00 38.84 41 GLU B C 1
ATOM 839 O O . GLU B 2 41 ? -32.530 22.039 15.953 1.00 43.86 41 GLU B O 1
ATOM 845 N N . LYS B 2 42 ? -34.307 23.193 16.674 1.00 38.71 42 LYS B N 1
ATOM 846 C CA . LYS B 2 42 ? -35.249 22.314 15.976 1.00 39.44 42 LYS B CA 1
ATOM 847 C C . LYS B 2 42 ? -35.201 22.389 14.450 1.00 41.16 42 LYS B C 1
ATOM 848 O O . LYS B 2 42 ? -35.313 21.360 13.774 1.00 42.09 42 LYS B O 1
ATOM 854 N N . ASP B 2 43 ? -35.032 23.592 13.905 1.00 36.68 43 ASP B N 1
ATOM 855 C CA . ASP B 2 43 ? -34.997 23.751 12.452 1.00 33.73 43 ASP B CA 1
ATOM 856 C C . ASP B 2 43 ? -33.589 24.024 11.910 1.00 33.53 43 ASP B C 1
ATOM 857 O O . ASP B 2 43 ? -33.385 24.037 10.698 1.00 29.08 43 ASP B O 1
ATOM 862 N N . GLY B 2 44 ? -32.639 24.269 12.809 1.00 30.60 44 GLY B N 1
ATOM 863 C CA . GLY B 2 44 ? -31.232 24.328 12.448 1.00 28.63 44 GLY B CA 1
ATOM 864 C C . GLY B 2 44 ? -30.767 25.582 11.729 1.00 28.02 44 GLY B C 1
ATOM 865 O O . GLY B 2 44 ? -29.682 25.600 11.137 1.00 24.58 44 GLY B O 1
ATOM 866 N N . PHE B 2 45 ? -31.572 26.638 11.771 1.00 25.46 45 PHE B N 1
ATOM 867 C CA . PHE B 2 45 ? -31.177 27.887 11.122 1.00 20.87 45 PHE B CA 1
ATOM 868 C C . PHE B 2 45 ? -30.495 28.840 12.077 1.00 23.58 45 PHE B C 1
ATOM 869 O O . PHE B 2 45 ? -30.776 28.833 13.272 1.00 26.27 45 PHE B O 1
ATOM 877 N N . CYS B 2 46 ? -29.602 29.657 11.534 1.00 21.60 46 CYS B N 1
ATOM 878 C CA . CYS B 2 46 ? -29.037 30.793 12.241 1.00 22.38 46 CYS B CA 1
ATOM 879 C C . CYS B 2 46 ? -29.790 32.045 11.801 1.00 22.42 46 CYS B C 1
ATOM 880 O O . CYS B 2 46 ? -29.967 32.287 10.604 1.00 27.61 46 CYS B O 1
ATOM 883 N N . ARG B 2 47 ? -30.247 32.835 12.762 1.00 26.05 47 ARG B N 1
ATOM 884 C CA . ARG B 2 47 ? -30.982 34.053 12.459 1.00 26.30 47 ARG B CA 1
ATOM 885 C C . ARG B 2 47 ? -30.306 35.277 13.065 1.00 29.30 47 ARG B C 1
ATOM 886 O O . ARG B 2 47 ? -29.550 35.159 14.029 1.00 32.61 47 ARG B O 1
ATOM 894 N N . ALA B 2 48 ? -30.574 36.445 12.490 1.00 28.95 48 ALA B N 1
ATOM 895 C CA . ALA B 2 48 ? -30.104 37.703 13.055 1.00 29.78 48 ALA B CA 1
ATOM 896 C C . ALA B 2 48 ? -30.796 37.946 14.399 1.00 36.02 48 ALA B C 1
ATOM 8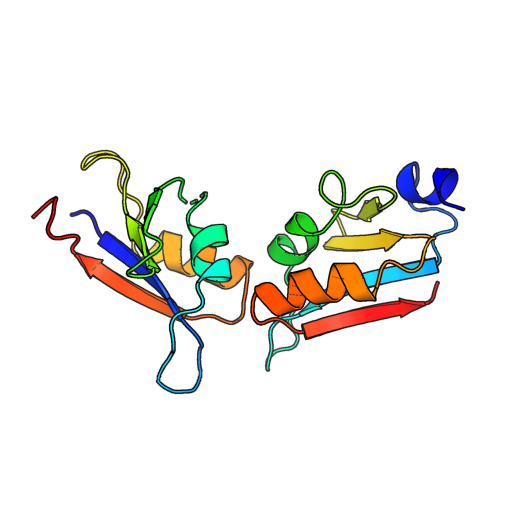97 O O . ALA B 2 48 ? -31.970 37.614 14.572 1.00 34.02 48 ALA B O 1
ATOM 899 N N . LYS B 2 49 ? -30.068 38.513 15.354 1.00 35.14 49 LYS B N 1
ATOM 900 C CA . LYS B 2 49 ? -30.643 38.800 16.665 1.00 34.36 49 LYS B CA 1
ATOM 901 C C . LYS B 2 49 ? -31.654 39.950 16.600 1.00 37.68 49 LYS B C 1
ATOM 902 O O . LYS B 2 49 ? -32.653 39.956 17.325 1.00 37.77 49 LYS B O 1
ATOM 908 N N . TYR B 2 50 ? -31.394 40.910 15.715 1.00 35.55 50 TYR B N 1
ATOM 909 C CA . TYR B 2 50 ? -32.286 42.045 15.512 1.00 35.46 50 TYR B CA 1
ATOM 910 C C . TYR B 2 50 ? -32.360 42.373 14.025 1.00 38.82 50 TYR B C 1
ATOM 911 O O . TYR B 2 50 ? -31.430 42.075 13.281 1.00 43.34 50 TYR B O 1
ATOM 920 N N . SER B 2 51 ? -33.443 43.016 13.595 1.00 37.33 51 SER B N 1
ATOM 921 C CA . SER B 2 51 ? -33.631 43.298 12.170 1.00 41.52 51 SER B CA 1
ATOM 922 C C . SER B 2 51 ? -32.564 44.249 11.630 1.00 42.19 51 SER B C 1
ATOM 923 O O . SER B 2 51 ? -32.221 44.209 10.443 1.00 42.33 51 SER B O 1
ATOM 926 N N . TRP B 2 52 ? -32.035 45.095 12.508 1.00 34.53 52 TRP B N 1
ATOM 927 C CA . TRP B 2 52 ? -31.005 46.050 12.121 1.00 36.32 52 TRP B CA 1
ATOM 928 C C . TRP B 2 52 ? -29.626 45.398 12.206 1.00 37.03 52 TRP B C 1
ATOM 929 O O . TRP B 2 52 ? -28.651 45.893 11.638 1.00 42.02 52 TRP B O 1
ATOM 940 N N . ASP B 2 53 ? -29.566 44.264 12.898 1.00 38.51 53 ASP B N 1
ATOM 941 C CA . ASP B 2 53 ? -28.311 43.572 13.177 1.00 37.70 53 ASP B CA 1
ATOM 942 C C . ASP B 2 53 ? -28.167 42.314 12.308 1.00 42.02 53 ASP B C 1
ATOM 943 O O . ASP B 2 53 ? -27.906 41.222 12.815 1.00 42.55 53 ASP B O 1
ATOM 948 N N . LEU B 2 54 ? -28.340 42.468 10.999 1.00 42.02 54 LEU B N 1
ATOM 949 C CA . LEU B 2 54 ? -28.351 41.312 10.104 1.00 39.87 54 LEU B CA 1
ATOM 950 C C . LEU B 2 54 ? -26.955 40.957 9.598 1.00 35.95 54 LEU B C 1
ATOM 951 O O . LEU B 2 54 ? -26.072 41.809 9.517 1.00 35.96 54 LEU B O 1
ATOM 956 N N . PHE B 2 55 ? -26.760 39.682 9.279 1.00 31.93 55 PHE B N 1
ATOM 957 C CA . PHE B 2 55 ? -25.557 39.237 8.585 1.00 28.10 55 PHE B CA 1
ATOM 958 C C . PHE B 2 55 ? -25.963 38.899 7.144 1.00 29.77 55 PHE B C 1
ATOM 959 O O . PHE B 2 55 ? -27.124 38.572 6.883 1.00 31.08 55 PHE B O 1
ATOM 967 N N . THR B 2 56 ? -25.036 38.986 6.199 1.00 25.12 56 THR B N 1
ATOM 968 C CA . THR B 2 56 ? -25.402 38.721 4.810 1.00 27.61 56 THR B CA 1
ATOM 969 C C . THR B 2 56 ? -25.270 37.239 4.463 1.00 25.70 56 THR B C 1
ATOM 970 O O . THR B 2 56 ? -24.519 36.497 5.098 1.00 26.12 56 THR B O 1
ATOM 974 N N . SER B 2 57 ? -26.002 36.812 3.446 1.00 26.31 57 SER B N 1
ATOM 975 C CA . SER B 2 57 ? -25.871 35.446 2.970 1.00 25.09 57 SER B CA 1
ATOM 976 C C . SER B 2 57 ? -24.414 35.152 2.606 1.00 23.36 57 SER B C 1
ATOM 977 O O . SER B 2 57 ? -23.926 34.044 2.830 1.00 26.58 57 SER B O 1
ATOM 980 N N . GLY B 2 58 ? -23.718 36.148 2.062 1.00 23.43 58 GLY B N 1
ATOM 981 C CA . GLY B 2 58 ? -22.328 35.979 1.680 1.00 24.22 58 GLY B CA 1
ATOM 982 C C . GLY B 2 58 ? -21.393 35.771 2.862 1.00 26.47 58 GLY B C 1
ATOM 983 O O . GLY B 2 58 ? -20.480 34.949 2.810 1.00 20.25 58 GLY B O 1
ATOM 984 N N . GLN B 2 59 ? -21.615 36.535 3.927 1.00 27.89 59 GLN B N 1
ATOM 985 C CA . GLN B 2 59 ? -20.846 36.389 5.159 1.00 27.48 59 GLN B CA 1
ATOM 986 C C . GLN B 2 59 ? -21.013 34.994 5.755 1.00 25.34 59 GLN B C 1
ATOM 987 O O . GLN B 2 59 ? -20.037 34.364 6.177 1.00 28.66 59 GLN B O 1
ATOM 993 N N . PHE B 2 60 ? -22.252 34.516 5.800 1.00 24.84 60 PHE B N 1
ATOM 994 C CA . PHE B 2 60 ? -22.530 33.203 6.367 1.00 22.65 60 PHE B CA 1
ATOM 995 C C . PHE B 2 60 ? -21.868 32.091 5.579 1.00 24.12 60 PHE B C 1
ATOM 996 O O . PHE B 2 60 ? -21.389 31.116 6.163 1.00 24.55 60 PHE B O 1
ATOM 1004 N N . TYR B 2 61 ? -21.857 32.228 4.255 1.00 20.84 61 TYR B N 1
ATOM 1005 C CA . TYR B 2 61 ? -21.186 31.264 3.387 1.00 24.98 61 TYR B CA 1
ATOM 1006 C C . TYR B 2 61 ? -19.712 31.125 3.756 1.00 20.15 61 TYR B C 1
ATOM 1007 O O . TYR B 2 61 ? -19.175 30.018 3.829 1.00 23.42 61 TYR B O 1
ATOM 1016 N N . GLN B 2 62 ? -19.049 32.256 3.950 1.00 26.47 62 GLN B N 1
ATOM 1017 C CA . GLN B 2 62 ? -17.647 32.241 4.362 1.00 25.32 62 GLN B CA 1
ATOM 1018 C C . GLN B 2 62 ? -17.527 31.540 5.719 1.00 29.75 62 GLN B C 1
ATOM 1019 O O . GLN B 2 62 ? -16.617 30.733 5.937 1.00 26.09 62 GLN B O 1
ATOM 1025 N N . ALA B 2 63 ? -18.458 31.852 6.623 1.00 27.13 63 ALA B N 1
ATOM 1026 C CA . ALA B 2 63 ? -18.486 31.248 7.962 1.00 27.22 63 ALA B CA 1
ATOM 1027 C C . ALA B 2 63 ? -18.572 29.719 7.910 1.00 25.78 63 ALA B C 1
ATOM 1028 O O . ALA B 2 63 ? -17.788 29.015 8.553 1.00 26.72 63 ALA B O 1
ATOM 1030 N N . CYS B 2 64 ? -19.523 29.206 7.136 1.00 23.63 64 CYS B N 1
ATOM 1031 C CA . CYS B 2 64 ? -19.676 27.763 6.978 1.00 19.69 64 CYS B CA 1
ATOM 1032 C C . CYS B 2 64 ? -18.379 27.130 6.481 1.00 25.96 64 CYS B C 1
ATOM 1033 O O . CYS B 2 64 ? -17.946 26.107 6.996 1.00 26.57 64 CYS B O 1
ATOM 1036 N N . LEU B 2 65 ? -17.763 27.753 5.483 1.00 25.82 65 LEU B N 1
ATOM 1037 C CA . LEU B 2 65 ? -16.580 27.196 4.844 1.00 26.13 65 LEU B CA 1
ATOM 1038 C C . LEU B 2 65 ? -15.349 27.207 5.747 1.00 22.80 65 LEU B C 1
ATOM 1039 O O . LEU B 2 65 ? -14.401 26.467 5.512 1.00 29.75 65 LEU B O 1
ATOM 1044 N N . ARG B 2 66 ? -15.359 28.053 6.765 1.00 25.42 66 ARG B N 1
ATOM 1045 C CA . ARG B 2 66 ? -14.281 28.046 7.746 1.00 25.67 66 ARG B CA 1
ATOM 1046 C C . ARG B 2 66 ? -14.324 26.799 8.628 1.00 31.85 66 ARG B C 1
ATOM 1047 O O . ARG B 2 66 ? -13.308 26.410 9.221 1.00 26.17 66 ARG B O 1
ATOM 1055 N N . TYR B 2 67 ? -15.485 26.154 8.700 1.00 22.82 67 TYR B N 1
ATOM 1056 C CA . TYR B 2 67 ? -15.639 25.044 9.638 1.00 24.05 67 TYR B CA 1
ATOM 1057 C C . TYR B 2 67 ? -15.792 23.663 9.024 1.00 19.07 67 TYR B C 1
ATOM 1058 O O . TYR B 2 67 ? -15.557 22.662 9.696 1.00 20.06 67 TYR B O 1
ATOM 1067 N N . SER B 2 68 ? -16.168 23.609 7.749 1.00 20.90 68 SER B N 1
ATOM 1068 C CA . SER B 2 68 ? -16.406 22.336 7.080 1.00 18.99 68 SER B CA 1
ATOM 1069 C C . SER B 2 68 ? -16.426 22.512 5.569 1.00 18.91 68 SER B C 1
ATOM 1070 O O . SER B 2 68 ? -16.535 23.635 5.069 1.00 20.55 68 SER B O 1
ATOM 1073 N N . HIS B 2 69 ? -16.325 21.413 4.825 1.00 20.38 69 HIS B N 1
ATOM 1074 C CA . HIS B 2 69 ? -16.542 21.529 3.389 1.00 21.59 69 HIS B CA 1
ATOM 1075 C C . HIS B 2 69 ? -18.046 21.598 3.167 1.00 26.32 69 HIS B C 1
ATOM 1076 O O . HIS B 2 69 ? -18.704 20.582 2.901 1.00 22.02 69 HIS B O 1
ATOM 1083 N N . ALA B 2 70 ? -18.588 22.801 3.306 1.00 24.85 70 ALA B N 1
ATOM 1084 C CA . ALA B 2 70 ? -20.032 22.959 3.328 1.00 21.06 70 ALA B CA 1
ATOM 1085 C C . ALA B 2 70 ? -20.500 24.053 2.379 1.00 21.59 70 ALA B C 1
ATOM 1086 O O . ALA B 2 70 ? -19.744 24.953 2.013 1.00 26.81 70 ALA B O 1
ATOM 1088 N N . GLY B 2 71 ? -21.759 23.954 1.983 1.00 22.11 71 GLY B N 1
ATOM 1089 C CA . GLY B 2 71 ? -22.398 25.019 1.248 1.00 23.51 71 GLY B CA 1
ATOM 1090 C C . GLY B 2 71 ? -23.395 25.630 2.203 1.00 19.84 71 GLY B C 1
ATOM 1091 O O . GLY B 2 71 ? -23.406 25.298 3.391 1.00 20.44 71 GLY B O 1
ATOM 1092 N N . THR B 2 72 ? -24.244 26.509 1.692 1.00 17.87 72 THR B N 1
ATOM 1093 C CA . THR B 2 72 ? -25.206 27.164 2.546 1.00 17.70 72 THR B CA 1
ATOM 1094 C C . THR B 2 72 ? -26.554 27.195 1.868 1.00 21.96 72 THR B C 1
ATOM 1095 O O . THR B 2 72 ? -26.637 27.324 0.654 1.00 20.14 72 THR B O 1
ATOM 1099 N N . ASN B 2 73 ? -27.603 27.054 2.663 1.00 20.85 73 ASN B N 1
ATOM 1100 C CA . ASN B 2 73 ? -28.947 27.305 2.181 1.00 18.78 73 ASN B CA 1
ATOM 1101 C C . ASN B 2 73 ? -29.416 28.527 2.931 1.00 20.75 73 ASN B C 1
ATOM 1102 O O . ASN B 2 73 ? -29.419 28.525 4.152 1.00 17.76 73 ASN B O 1
ATOM 1107 N N . CYS B 2 74 ? -29.790 29.579 2.213 1.00 16.99 74 CYS B N 1
ATOM 1108 C CA . CYS B 2 74 ? -30.194 30.814 2.867 1.00 18.89 74 CYS B CA 1
ATOM 1109 C C . CYS B 2 74 ? -31.565 31.211 2.369 1.00 22.71 74 CYS B C 1
ATOM 1110 O O . CYS B 2 74 ? -31.896 30.956 1.220 1.00 20.02 74 CYS B O 1
ATOM 1113 N N . GLN B 2 75 ? -32.359 31.832 3.234 1.00 19.24 75 GLN B N 1
ATOM 1114 C CA . GLN B 2 75 ? -33.612 32.416 2.774 1.00 18.92 75 GLN B CA 1
ATOM 1115 C C . GLN B 2 75 ? -34.007 33.640 3.579 1.00 21.85 75 GLN B C 1
ATOM 1116 O O . GLN B 2 75 ? -33.509 33.853 4.678 1.00 19.47 75 GLN B O 1
ATOM 1122 N N . PRO B 2 76 ? -34.912 34.461 3.028 1.00 23.41 76 PRO B N 1
ATOM 1123 C CA . PRO B 2 76 ? -35.333 35.603 3.836 1.00 26.07 76 PRO B CA 1
ATOM 1124 C C . PRO B 2 76 ? -35.999 35.108 5.110 1.00 21.50 76 PRO B C 1
ATOM 1125 O O . PRO B 2 76 ? -36.719 34.107 5.106 1.00 20.45 76 PRO B O 1
ATOM 1129 N N . ASP B 2 77 ? -35.705 35.782 6.213 1.00 26.51 77 ASP B N 1
ATOM 1130 C CA . ASP B 2 77 ? -36.244 35.397 7.507 1.00 22.84 77 ASP B CA 1
ATOM 1131 C C . ASP B 2 77 ? -37.626 36.024 7.662 1.00 25.87 77 ASP B C 1
ATOM 1132 O O . ASP B 2 77 ? -37.745 37.240 7.717 1.00 29.34 77 ASP B O 1
ATOM 1137 N N . PRO B 2 78 ? -38.671 35.193 7.737 1.00 31.29 78 PRO B N 1
ATOM 1138 C CA . PRO B 2 78 ? -40.068 35.657 7.796 1.00 30.71 78 PRO B CA 1
ATOM 1139 C C . PRO B 2 78 ? -40.370 36.608 8.959 1.00 33.93 78 PRO B C 1
ATOM 1140 O O . PRO B 2 78 ? -41.256 37.455 8.835 1.00 39.70 78 PRO B O 1
ATOM 1144 N N . GLN B 2 79 ? -39.638 36.487 10.064 1.00 33.60 79 GLN B N 1
ATOM 1145 C CA . GLN B 2 79 ? -39.916 37.316 11.235 1.00 31.84 79 GLN B CA 1
ATOM 1146 C C . GLN B 2 79 ? -39.530 38.769 11.012 1.00 32.63 79 GLN B C 1
ATOM 1147 O O . GLN B 2 79 ? -39.825 39.623 11.845 1.00 31.52 79 GLN B O 1
ATOM 1153 N N . TYR B 2 80 ? -38.865 39.051 9.894 1.00 33.19 80 TYR B N 1
ATOM 1154 C CA . TYR B 2 80 ? -38.431 40.410 9.589 1.00 33.38 80 TYR B CA 1
ATOM 1155 C C . TYR B 2 80 ? -38.970 40.907 8.236 1.00 38.39 80 TYR B C 1
ATOM 1156 O O . TYR B 2 80 ? -38.563 41.964 7.751 1.00 40.97 80 TYR B O 1
ATOM 1165 N N . GLU B 2 81 ? -39.881 40.145 7.634 1.00 39.36 81 GLU B N 1
ATOM 1166 C CA . GLU B 2 81 ? -40.449 40.495 6.328 1.00 42.41 81 GLU B CA 1
ATOM 1167 C C . GLU B 2 81 ? -41.664 41.404 6.479 1.00 48.74 81 GLU B C 1
ATOM 1168 O O . GLU B 2 81 ? -42.678 41.004 7.055 1.00 50.06 81 GLU B O 1
#

Secondary structure (DSSP, 8-state):
-HHHHHHHS-S-SEEEEEE-TTT--B-HHHHHHTSGGGSTT-EEETTTTEEEESS--HHHHHHHHHHTT-EEEEEE-/---EEEEEEESSGGG-B-HHHHHHHH----EE-TTT--EE-SSTTS---HHHHHHHHHHHSSEEEEEEE-GGG-

B-factor: mean 29.07, std 9.58, range [13.56, 65.67]

Nearest PDB structures (foldseek):
  4gvb-assembly1_B  TM=1.014E+00  e=9.011E-16  Ustilago maydis virus P6
  4gvb-assembly1_A  TM=1.013E+00  e=3.596E-17  Ustilago maydis virus P6
  2gjf-assembly1_B  TM=5.704E-01  e=6.556E-01  unclassified
  4a48-assembly1_A  TM=4.684E-01  e=2.803E+00  Synechocystis sp. PCC 6803
  3p4e-assembly1_A-2  TM=5.499E-01  e=9.200E+00  Vibrio cholerae

Sequence (151 aa):
NNAFCAGFGLSCKWECWCTAHGTGNELRYATAAGCGDHLSKSYYDARAGHCLFSDDLRNQFYSHCSSLNNNMSCRSLPRPVMCQCVDTTNGGVRLDAVTRAACSIDGYYTEKDGFCRAKYSWDLFTSGQFYQACLRYSHAGTNCQPDPQYE

Radius of gyration: 17.14 Å; Cα contacts (8 Å, |Δi|>4): 349; chains: 2; bounding box: 49×36×32 Å

CATH classification: 3.30.70.440

Organism: Ustilago maydis P6 virus (NCBI:txid11010)